Protein AF-A0A452YND1-F1 (afdb_monomer_lite)

Secondary structure (DSSP, 8-state):
--GGGTTS-TTTTTHHHHHHHHHHHHHHHHHHHHTTT-THHHHSSBTTB--TTS--TT-HHHHHHHHHHHHHHHHHHHHTT-

InterPro domains:
  IPR001708 Membrane insertase YidC/ALB3/OXA1/COX18 [PTHR12428] (11-76)

Foldseek 3Di:
DVQPCPVPDPDVVCVCVPVVVVVVVVVLVVLLVCCVVPVCQQQVDDPQCRHVNDDRPVCPVVVVVVVVVVVVVVVSVVVNVD

Radius of gyration: 17.38 Å; chains: 1; bounding box: 40×24×48 Å

Structure (mmCIF, N/CA/C/O backbone):
data_AF-A0A452YND1-F1
#
_entry.id   AF-A0A452YND1-F1
#
loop_
_atom_site.group_PDB
_atom_site.id
_atom_site.type_symbol
_atom_site.label_atom_id
_atom_site.label_alt_id
_atom_site.label_comp_id
_atom_site.label_asym_id
_atom_site.label_entity_id
_atom_site.label_seq_id
_atom_site.pdbx_PDB_ins_code
_atom_site.Cartn_x
_atom_site.Cartn_y
_atom_site.Cartn_z
_atom_site.occupancy
_atom_site.B_iso_or_equiv
_atom_site.auth_seq_id
_atom_site.auth_comp_id
_atom_site.auth_asym_id
_atom_site.auth_atom_id
_atom_site.pdbx_PDB_model_num
ATOM 1 N N . MET A 1 1 ? 8.187 5.901 -20.639 1.00 48.41 1 MET A N 1
ATOM 2 C CA . MET A 1 1 ? 9.328 6.770 -20.248 1.00 48.41 1 MET A CA 1
ATOM 3 C C . MET A 1 1 ? 10.311 6.114 -19.263 1.00 48.41 1 MET A C 1
ATOM 5 O O . MET A 1 1 ? 11.423 6.602 -19.159 1.00 48.41 1 MET A O 1
ATOM 9 N N . LEU A 1 2 ? 9.975 4.992 -18.601 1.00 46.78 2 LEU A N 1
ATOM 10 C CA . LEU A 1 2 ? 10.930 4.205 -17.791 1.00 46.78 2 LEU A CA 1
ATOM 11 C C . LEU A 1 2 ? 11.874 3.300 -18.620 1.00 46.78 2 LEU A C 1
ATOM 13 O O . LEU A 1 2 ? 12.906 2.879 -18.116 1.00 46.78 2 LEU A O 1
ATOM 17 N N . CYS A 1 3 ? 11.560 3.033 -19.894 1.00 45.91 3 CYS A N 1
ATOM 18 C CA . CYS A 1 3 ? 12.277 2.039 -20.706 1.00 45.91 3 CYS A CA 1
ATOM 19 C C . CYS A 1 3 ? 13.496 2.544 -21.505 1.00 45.91 3 CYS A C 1
ATOM 21 O O . CYS A 1 3 ? 14.312 1.731 -21.922 1.00 45.91 3 CYS A O 1
ATOM 23 N N . LEU A 1 4 ? 13.700 3.854 -21.701 1.00 47.25 4 LEU A N 1
ATOM 24 C CA . LEU A 1 4 ? 14.823 4.328 -22.538 1.00 47.25 4 LEU A CA 1
ATOM 25 C C . LEU A 1 4 ? 16.202 4.280 -21.840 1.00 47.25 4 LEU A C 1
ATOM 27 O O . LEU A 1 4 ? 17.211 4.625 -22.447 1.00 47.25 4 LEU A O 1
ATOM 31 N N . CYS A 1 5 ? 16.265 3.894 -20.561 1.00 46.69 5 CYS A N 1
ATOM 32 C CA . CYS A 1 5 ? 17.448 4.079 -19.714 1.00 46.69 5 CYS A CA 1
ATOM 33 C C . CYS A 1 5 ? 18.031 2.765 -19.162 1.00 46.69 5 CYS A C 1
ATOM 35 O O . CYS A 1 5 ? 18.650 2.757 -18.104 1.00 46.69 5 CYS A O 1
ATOM 37 N N . SER A 1 6 ? 17.868 1.632 -19.853 1.00 58.56 6 SER A N 1
ATOM 38 C CA . SER A 1 6 ? 18.445 0.363 -19.373 1.00 58.56 6 SER A CA 1
ATOM 39 C C . SER A 1 6 ? 19.972 0.272 -19.546 1.00 58.56 6 SER A C 1
ATOM 41 O O . SER A 1 6 ? 20.608 -0.544 -18.889 1.00 58.56 6 SER A O 1
ATOM 43 N N . HIS A 1 7 ? 20.598 1.104 -20.386 1.00 46.88 7 HIS A N 1
ATOM 44 C CA . HIS A 1 7 ? 22.036 0.984 -20.685 1.00 46.88 7 HIS A CA 1
ATOM 45 C C . HIS A 1 7 ? 22.946 1.859 -19.789 1.00 46.88 7 HIS A C 1
ATOM 47 O O . HIS A 1 7 ? 24.170 1.791 -19.883 1.00 46.88 7 HIS A O 1
ATOM 53 N N . ARG A 1 8 ? 22.384 2.712 -18.916 1.00 52.28 8 ARG A N 1
ATOM 54 C CA . ARG A 1 8 ? 23.136 3.731 -18.144 1.00 52.28 8 ARG A CA 1
ATOM 55 C C . ARG A 1 8 ? 22.601 3.962 -16.718 1.00 52.28 8 ARG A C 1
ATOM 57 O O . ARG A 1 8 ? 22.734 5.069 -16.211 1.00 52.28 8 ARG A O 1
ATOM 64 N N . LEU A 1 9 ? 21.971 2.986 -16.053 1.00 57.19 9 LEU A N 1
ATOM 65 C CA . LEU A 1 9 ? 21.281 3.285 -14.785 1.00 57.19 9 LEU A CA 1
ATOM 66 C C . LEU A 1 9 ? 21.254 2.137 -13.768 1.00 57.19 9 LEU A C 1
ATOM 68 O O . LEU A 1 9 ? 20.201 1.672 -13.337 1.00 57.19 9 LEU A O 1
ATOM 72 N N . GLY A 1 10 ? 22.445 1.723 -13.333 1.00 58.31 10 GLY A N 1
ATOM 73 C CA . GLY A 1 10 ? 22.592 0.788 -12.218 1.00 58.31 10 GLY A CA 1
ATOM 74 C C . GLY A 1 10 ? 22.082 1.358 -10.890 1.00 58.31 10 GLY A C 1
ATOM 75 O O . GLY A 1 10 ? 21.450 0.636 -10.144 1.00 58.31 10 GLY A O 1
ATOM 76 N N . LEU A 1 11 ? 22.280 2.652 -10.600 1.00 60.16 11 LEU A N 1
ATOM 77 C CA . LEU A 1 11 ? 21.969 3.224 -9.278 1.00 60.16 11 LEU A CA 1
ATOM 78 C C . LEU A 1 11 ? 20.508 3.685 -9.118 1.00 60.16 11 LEU A C 1
ATOM 80 O O . LEU A 1 11 ? 19.903 3.451 -8.075 1.00 60.16 11 LEU A O 1
ATOM 84 N N . ALA A 1 12 ? 19.916 4.325 -10.134 1.00 64.69 12 ALA A N 1
ATOM 85 C CA . ALA A 1 12 ? 18.576 4.904 -9.981 1.00 64.69 12 ALA A CA 1
ATOM 86 C C . ALA A 1 12 ? 17.448 3.857 -10.023 1.00 64.69 12 ALA A C 1
ATOM 88 O O . ALA A 1 12 ? 16.354 4.126 -9.535 1.00 64.69 12 ALA A O 1
ATOM 89 N N . SER A 1 13 ? 17.723 2.655 -10.540 1.00 69.56 13 SER A N 1
ATOM 90 C CA . SER A 1 13 ? 16.770 1.537 -10.554 1.00 69.56 13 SER A CA 1
ATOM 91 C C . SER A 1 13 ? 16.537 0.933 -9.161 1.00 69.56 13 SER A C 1
ATOM 93 O O . SER A 1 13 ? 15.451 0.427 -8.894 1.00 69.56 13 SER A O 1
ATOM 95 N N . TYR A 1 14 ? 17.509 1.026 -8.242 1.00 73.44 14 TYR A N 1
ATOM 96 C CA . TYR A 1 14 ? 17.359 0.527 -6.864 1.00 73.44 14 TYR A CA 1
ATOM 97 C C . TYR A 1 14 ? 16.662 1.516 -5.921 1.00 73.44 14 TYR A C 1
ATOM 99 O O . TYR A 1 14 ? 16.133 1.104 -4.891 1.00 73.44 14 TYR A O 1
ATOM 107 N N . LEU A 1 15 ? 16.621 2.809 -6.259 1.00 82.94 15 LEU A N 1
ATOM 108 C CA . LEU A 1 15 ? 15.960 3.826 -5.434 1.00 82.94 15 LEU A CA 1
ATOM 109 C C . LEU A 1 15 ? 14.474 3.531 -5.167 1.00 82.94 15 LEU A C 1
ATOM 111 O O . LEU A 1 15 ? 14.093 3.531 -3.996 1.00 82.94 15 LEU A O 1
ATOM 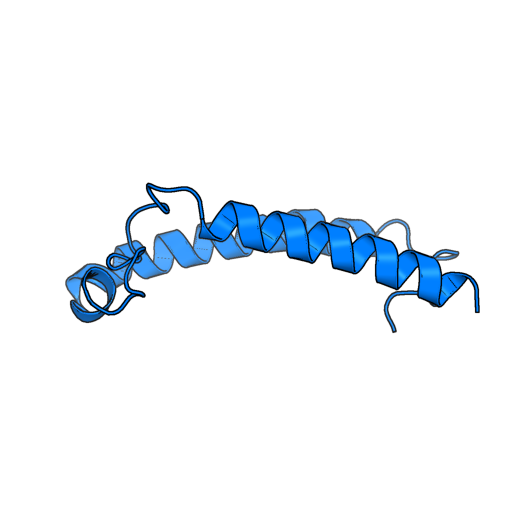115 N N . PRO A 1 16 ? 13.628 3.223 -6.169 1.00 82.75 16 PRO A N 1
ATOM 116 C CA . PRO A 1 16 ? 12.231 2.880 -5.903 1.00 82.75 16 PRO A CA 1
ATOM 117 C C . PRO A 1 16 ? 12.085 1.602 -5.062 1.00 82.75 16 PRO A C 1
ATOM 119 O O . PRO A 1 16 ? 11.174 1.521 -4.245 1.00 82.75 16 PRO A O 1
ATOM 122 N N . LEU A 1 17 ? 13.016 0.646 -5.169 1.00 83.88 17 LEU A N 1
ATOM 123 C CA . LEU A 1 17 ? 12.979 -0.596 -4.386 1.00 83.88 17 LEU A CA 1
ATOM 124 C C . LEU A 1 17 ? 13.073 -0.343 -2.871 1.00 83.88 17 LEU A C 1
ATOM 126 O O . LEU A 1 17 ? 12.482 -1.078 -2.088 1.00 83.88 17 LEU A O 1
ATOM 130 N N . ILE A 1 18 ? 13.808 0.694 -2.460 1.00 87.38 18 ILE A N 1
ATOM 131 C CA . ILE A 1 18 ? 14.021 1.041 -1.046 1.00 87.38 18 ILE A CA 1
ATOM 132 C C . ILE A 1 18 ? 13.032 2.119 -0.591 1.00 87.38 18 ILE A C 1
ATOM 134 O O . ILE A 1 18 ? 12.491 2.048 0.512 1.00 87.38 18 ILE A O 1
ATOM 138 N N . VAL A 1 19 ? 12.767 3.116 -1.439 1.00 91.31 19 VAL A N 1
ATOM 139 C CA . VAL A 1 19 ? 11.905 4.254 -1.091 1.00 91.31 19 VAL A CA 1
ATOM 140 C C . VAL A 1 19 ? 10.448 3.821 -0.955 1.00 91.31 19 VAL A C 1
ATOM 142 O O . VAL A 1 19 ? 9.798 4.197 0.015 1.00 91.31 19 VAL A O 1
ATOM 145 N N . THR A 1 20 ? 9.930 3.000 -1.870 1.00 86.56 20 THR A N 1
ATOM 146 C CA . THR A 1 20 ? 8.522 2.579 -1.847 1.00 86.56 20 THR A CA 1
ATOM 147 C C . THR A 1 20 ? 8.126 1.850 -0.554 1.00 86.56 20 THR A C 1
ATOM 149 O O . THR A 1 20 ? 7.181 2.307 0.094 1.00 86.56 20 THR A O 1
ATOM 152 N N . PRO A 1 21 ? 8.821 0.792 -0.085 1.00 87.38 21 PRO A N 1
ATOM 153 C CA . PRO A 1 21 ? 8.454 0.152 1.179 1.00 87.38 21 PRO A CA 1
ATOM 154 C C . PRO A 1 21 ? 8.609 1.098 2.376 1.00 87.38 21 PRO A C 1
ATOM 156 O O . PRO A 1 21 ? 7.754 1.102 3.259 1.00 87.38 21 PRO A O 1
ATOM 159 N N . TYR A 1 22 ? 9.635 1.958 2.382 1.00 91.62 22 TYR A N 1
ATOM 160 C CA . TYR A 1 22 ? 9.812 2.959 3.435 1.00 91.62 22 TYR A CA 1
ATOM 161 C C . TYR A 1 22 ? 8.624 3.931 3.505 1.00 91.62 22 TYR A C 1
ATOM 163 O O . TYR A 1 22 ? 8.104 4.186 4.588 1.00 91.62 22 TYR A O 1
ATOM 171 N N . THR A 1 23 ? 8.133 4.412 2.357 1.00 90.75 23 THR A N 1
ATOM 172 C CA . THR A 1 23 ? 6.959 5.302 2.298 1.00 90.75 23 THR A CA 1
ATOM 173 C C . THR A 1 23 ? 5.657 4.640 2.752 1.00 90.75 23 THR A C 1
ATOM 175 O O . THR A 1 23 ? 4.807 5.311 3.329 1.00 90.75 23 THR A O 1
ATOM 178 N N . LEU A 1 24 ? 5.494 3.329 2.544 1.00 89.25 24 LEU A N 1
ATOM 179 C CA . LEU A 1 24 ? 4.316 2.598 3.023 1.00 89.25 24 LEU A CA 1
ATOM 180 C C . LEU A 1 24 ? 4.327 2.452 4.549 1.00 89.25 24 LEU A C 1
ATOM 182 O O . LEU A 1 24 ? 3.300 2.643 5.199 1.00 89.25 24 LEU A O 1
ATOM 186 N N . ILE A 1 25 ? 5.496 2.159 5.124 1.00 90.19 25 ILE A N 1
ATOM 187 C CA . ILE A 1 25 ? 5.662 2.020 6.576 1.00 90.19 25 ILE A CA 1
ATOM 188 C C . ILE A 1 25 ? 5.431 3.366 7.270 1.00 90.19 25 ILE A C 1
ATOM 190 O O . ILE A 1 25 ? 4.706 3.429 8.264 1.00 90.19 25 ILE A O 1
ATOM 194 N N . THR A 1 26 ? 5.999 4.456 6.746 1.00 92.19 26 THR A N 1
ATOM 195 C CA . THR A 1 26 ? 5.806 5.791 7.335 1.00 92.19 26 THR A CA 1
ATOM 196 C C . THR A 1 26 ? 4.363 6.268 7.220 1.00 92.19 26 THR A C 1
ATOM 198 O O . THR A 1 26 ? 3.849 6.847 8.176 1.00 92.19 26 THR A O 1
ATOM 201 N N . LEU A 1 27 ? 3.681 5.977 6.109 1.00 89.44 27 LEU A N 1
ATOM 202 C CA . LEU A 1 27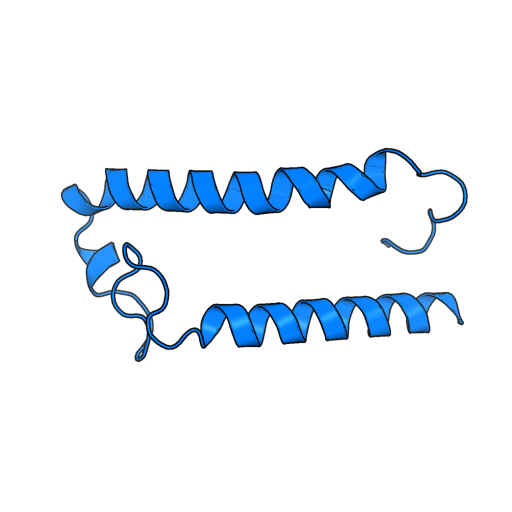 ? 2.254 6.256 5.955 1.00 89.44 27 LEU A CA 1
ATOM 203 C C . LEU A 1 27 ? 1.415 5.500 6.992 1.00 89.44 27 LEU A C 1
AT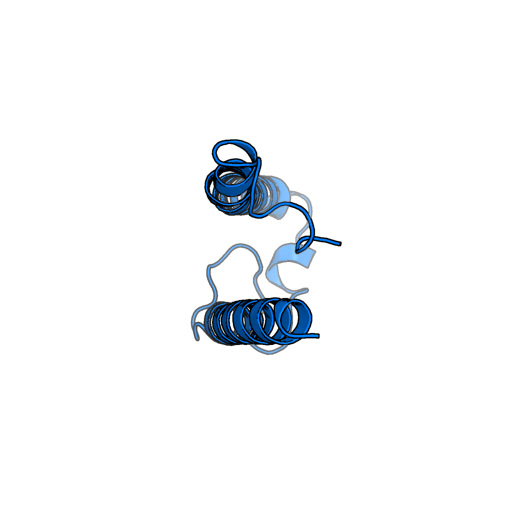OM 205 O O . LEU A 1 27 ? 0.558 6.106 7.629 1.00 89.44 27 LEU A O 1
ATOM 209 N N . HIS A 1 28 ? 1.678 4.207 7.197 1.00 87.81 28 HIS A N 1
ATOM 210 C CA . HIS A 1 28 ? 0.960 3.411 8.193 1.00 87.81 28 HIS A CA 1
ATOM 211 C C . HIS A 1 28 ? 1.135 3.982 9.607 1.00 87.81 28 HIS A C 1
ATOM 213 O O . HIS A 1 28 ? 0.158 4.177 10.323 1.00 87.81 28 HIS A O 1
ATOM 219 N N . ILE A 1 29 ? 2.367 4.337 9.984 1.00 90.25 29 ILE A N 1
ATOM 220 C CA . ILE A 1 29 ? 2.652 4.964 11.282 1.00 90.25 29 ILE A CA 1
ATOM 221 C C . ILE A 1 29 ? 1.937 6.317 11.410 1.00 90.25 29 ILE A C 1
ATOM 223 O O . ILE A 1 29 ? 1.355 6.612 12.452 1.00 90.25 29 ILE A O 1
ATOM 227 N N . ALA A 1 30 ? 1.941 7.138 10.357 1.00 91.38 30 ALA A N 1
ATOM 228 C CA . ALA A 1 30 ? 1.255 8.427 10.361 1.00 91.38 30 ALA A CA 1
ATOM 229 C C . ALA A 1 30 ? -0.264 8.274 10.544 1.00 91.38 30 ALA A C 1
ATOM 231 O O . ALA A 1 30 ? -0.861 9.003 11.333 1.00 91.38 30 ALA A O 1
ATOM 232 N N . VAL A 1 31 ? -0.885 7.305 9.867 1.00 89.12 31 VAL A N 1
ATOM 233 C CA . VAL A 1 31 ? -2.318 6.998 10.004 1.00 89.12 31 VAL A CA 1
ATOM 234 C C . VAL A 1 31 ? -2.641 6.514 11.417 1.00 89.12 31 VAL A C 1
ATOM 236 O O . VAL A 1 31 ? -3.586 7.012 12.026 1.00 89.12 31 VAL A O 1
ATOM 239 N N . SER A 1 32 ? -1.820 5.623 11.976 1.00 87.56 32 SER A N 1
ATOM 240 C CA . SER A 1 32 ? -1.979 5.132 13.350 1.00 87.56 32 SER A CA 1
ATOM 241 C C . SER A 1 32 ? -1.849 6.241 14.395 1.00 87.56 32 SER A C 1
ATOM 243 O O . SER A 1 32 ? -2.542 6.201 15.401 1.00 87.56 32 SER A O 1
ATOM 245 N N . ASN A 1 33 ? -1.035 7.270 14.142 1.00 89.81 33 ASN A N 1
ATOM 246 C CA . ASN A 1 33 ? -0.939 8.442 15.019 1.00 89.81 33 ASN A CA 1
ATOM 247 C C . ASN A 1 33 ? -2.108 9.430 14.849 1.00 89.81 33 ASN A C 1
ATOM 249 O O . ASN A 1 33 ? -2.385 10.220 15.749 1.00 89.81 33 ASN A O 1
ATOM 253 N N . MET A 1 34 ? -2.785 9.432 13.696 1.00 89.31 34 MET A N 1
ATOM 254 C CA . MET A 1 34 ? -3.903 10.345 13.420 1.00 89.31 34 MET A CA 1
ATOM 255 C C . MET A 1 34 ? -5.281 9.747 13.714 1.00 89.31 34 MET A C 1
ATOM 257 O O . MET A 1 34 ? -6.256 10.498 13.773 1.00 89.31 34 MET A O 1
ATOM 261 N N . VAL A 1 35 ? -5.380 8.435 13.942 1.00 88.44 35 VAL A N 1
ATOM 262 C CA . VAL A 1 35 ? -6.660 7.757 14.202 1.00 88.44 35 VAL A CA 1
ATOM 263 C C . VAL A 1 35 ? -7.405 8.326 15.413 1.00 88.44 35 VAL A C 1
ATOM 265 O O . VAL A 1 35 ? -8.631 8.406 15.386 1.00 88.44 35 VAL A O 1
ATOM 268 N N . ASP A 1 36 ? -6.680 8.794 16.432 1.00 82.56 36 ASP A N 1
ATOM 269 C CA . ASP A 1 36 ? -7.269 9.377 17.643 1.00 82.56 36 ASP A CA 1
ATOM 270 C C . ASP A 1 36 ? -7.971 10.716 17.376 1.00 82.56 36 ASP A C 1
ATOM 272 O O . ASP A 1 36 ? -8.922 11.076 18.067 1.00 82.56 36 ASP A O 1
ATOM 276 N N . ASN A 1 37 ? -7.528 11.449 16.350 1.00 85.06 37 ASN A N 1
ATOM 277 C CA . ASN A 1 37 ? -8.083 12.752 15.977 1.00 85.06 37 ASN A CA 1
ATOM 278 C C . ASN A 1 37 ? -9.084 12.655 14.815 1.00 85.06 37 ASN A C 1
ATOM 280 O O . ASN A 1 37 ? -9.894 13.560 14.620 1.00 85.06 37 ASN A O 1
ATOM 284 N N . VAL A 1 38 ? -9.038 11.571 14.034 1.00 86.62 38 VAL A N 1
ATOM 285 C CA . VAL A 1 38 ? -9.841 11.392 12.819 1.00 86.62 38 VAL A CA 1
ATOM 286 C C . VAL A 1 38 ? -10.514 10.010 12.838 1.00 86.62 38 VAL A C 1
ATOM 288 O O . VAL A 1 38 ? -10.018 9.061 12.222 1.00 86.62 38 VA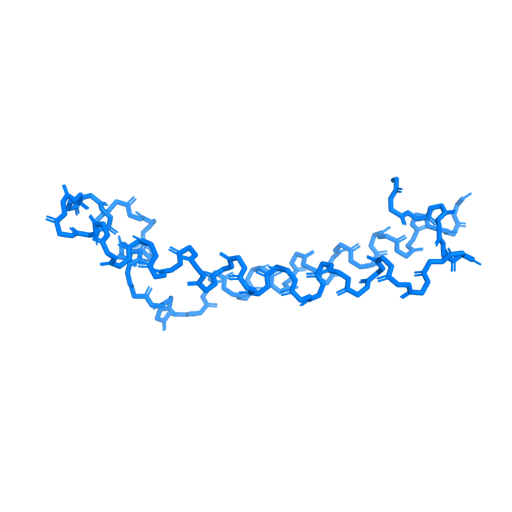L A O 1
ATOM 291 N N . PRO A 1 39 ? -11.683 9.871 13.498 1.00 78.56 39 PRO A N 1
ATOM 292 C CA . PRO A 1 39 ? -12.357 8.579 13.656 1.00 78.56 39 PRO A CA 1
ATOM 293 C C . PRO A 1 39 ? -12.864 7.996 12.329 1.00 78.56 39 PRO A C 1
ATOM 295 O O . PRO A 1 39 ? -13.126 6.796 12.240 1.00 78.56 39 PRO A O 1
ATOM 298 N N . SER A 1 40 ? -12.955 8.807 11.268 1.00 83.00 40 SER A N 1
ATOM 299 C CA . SER A 1 40 ? -13.307 8.329 9.927 1.00 83.00 40 SER A CA 1
ATOM 300 C C . SER A 1 40 ? -12.262 7.379 9.335 1.00 83.00 40 SER A C 1
ATOM 302 O O . SER A 1 40 ? -12.586 6.654 8.404 1.00 83.00 40 SER A O 1
ATOM 304 N N . LEU A 1 41 ? -11.040 7.320 9.875 1.00 82.69 41 LEU A N 1
ATOM 305 C CA . LEU A 1 41 ? -10.014 6.371 9.425 1.00 82.69 41 LEU A CA 1
ATOM 306 C C . LEU A 1 41 ? -10.309 4.918 9.838 1.00 82.69 41 LEU A C 1
ATOM 308 O O . LEU A 1 41 ? -9.832 3.998 9.181 1.00 82.69 41 LEU A O 1
ATOM 312 N N . LYS A 1 42 ? -11.127 4.698 10.877 1.00 80.81 42 LYS A N 1
ATOM 313 C CA . LYS A 1 42 ? -11.527 3.350 11.329 1.00 80.81 42 LYS A CA 1
ATOM 314 C C . LYS A 1 42 ? -12.740 2.771 10.606 1.00 80.81 42 LYS A C 1
ATOM 316 O O . LYS A 1 42 ? -12.932 1.561 10.620 1.00 80.81 42 LYS A O 1
ATOM 321 N N . GLY A 1 43 ? -13.599 3.630 10.062 1.00 79.62 43 GLY A N 1
ATOM 322 C CA . GLY A 1 43 ? -14.868 3.215 9.453 1.00 79.62 43 GLY A CA 1
ATOM 323 C C . GLY A 1 43 ? -15.075 3.688 8.017 1.00 79.62 43 GLY A C 1
ATOM 324 O O . GLY A 1 43 ? -16.088 3.351 7.417 1.00 79.62 43 GLY A O 1
ATOM 325 N N . GLY A 1 44 ? -14.160 4.495 7.478 1.00 81.00 44 GLY A N 1
ATOM 326 C CA . GLY A 1 44 ? -14.287 5.126 6.164 1.00 81.00 44 GLY A CA 1
ATOM 327 C C . GLY A 1 44 ? -13.623 4.368 5.016 1.00 81.00 44 GLY A C 1
ATOM 328 O O . GLY A 1 44 ? -13.558 4.907 3.913 1.00 81.00 44 GLY A O 1
ATOM 329 N N . GLY A 1 45 ? -13.090 3.168 5.255 1.00 82.06 45 GLY A N 1
ATOM 330 C CA . GLY A 1 45 ? -12.493 2.343 4.207 1.00 82.06 45 GLY A CA 1
ATOM 331 C C . GLY A 1 45 ? -13.519 1.631 3.316 1.00 82.06 45 GLY A C 1
ATOM 332 O O . GLY A 1 45 ? -14.719 1.907 3.373 1.00 82.06 45 GLY A O 1
ATOM 333 N N . ALA A 1 46 ? -13.060 0.728 2.444 1.00 82.25 46 ALA A N 1
ATOM 334 C CA . ALA A 1 46 ? -13.971 0.003 1.556 1.00 82.25 46 ALA A CA 1
ATOM 335 C C . ALA A 1 46 ? -14.693 -1.142 2.278 1.00 82.25 46 ALA A C 1
ATOM 337 O O . ALA A 1 46 ? -14.349 -1.528 3.391 1.00 82.25 46 ALA A O 1
ATOM 338 N N . PHE A 1 47 ? -15.669 -1.739 1.591 1.00 79.31 47 PHE A N 1
ATOM 339 C CA . PHE A 1 47 ? -16.551 -2.782 2.124 1.00 79.31 47 PHE A CA 1
ATOM 340 C C . PHE A 1 47 ? -15.826 -3.962 2.808 1.00 79.31 47 PHE A C 1
ATOM 342 O O . PHE A 1 47 ? -16.359 -4.532 3.754 1.00 79.31 47 PHE A O 1
ATOM 349 N N . TRP A 1 48 ? -14.616 -4.318 2.363 1.00 77.12 48 TRP A N 1
ATOM 350 C CA . TRP A 1 48 ? -13.804 -5.412 2.921 1.00 77.12 48 TRP A CA 1
ATOM 351 C C . TRP A 1 48 ? -12.539 -4.948 3.669 1.00 77.12 48 TRP A C 1
ATOM 353 O O . TRP A 1 48 ? -11.834 -5.783 4.229 1.00 77.12 48 TRP A O 1
ATOM 363 N N . PHE A 1 49 ? -12.252 -3.640 3.695 1.00 79.44 49 PHE A N 1
ATOM 364 C CA . PHE A 1 49 ? -11.189 -3.029 4.504 1.00 79.44 49 PHE A CA 1
ATOM 365 C C . PHE A 1 49 ? -11.738 -1.737 5.125 1.00 79.44 49 PHE A C 1
ATOM 367 O O . PHE A 1 49 ? -11.520 -0.636 4.642 1.00 79.44 49 PHE A O 1
ATOM 374 N N . THR A 1 50 ? -12.563 -1.847 6.160 1.00 79.12 50 THR A N 1
ATOM 375 C CA . THR A 1 50 ? -13.217 -0.660 6.741 1.00 79.12 50 THR A CA 1
ATOM 376 C C . THR A 1 50 ? -12.282 0.145 7.634 1.00 79.12 50 THR A C 1
ATOM 378 O O . THR A 1 50 ? -12.399 1.370 7.697 1.00 79.12 50 THR A O 1
ATOM 381 N N . ASP A 1 51 ? -11.348 -0.545 8.289 1.00 81.69 51 ASP A N 1
ATOM 382 C CA . ASP A 1 51 ? -10.370 0.037 9.196 1.00 81.69 51 ASP A CA 1
ATOM 383 C C . ASP A 1 51 ? -9.011 0.151 8.500 1.00 81.69 51 ASP A C 1
ATOM 385 O O . ASP A 1 51 ? -8.391 -0.851 8.152 1.00 81.69 51 ASP A O 1
ATOM 389 N N . LEU A 1 52 ? -8.555 1.388 8.281 1.00 81.81 52 LEU A N 1
ATOM 390 C CA . LEU A 1 52 ? -7.267 1.672 7.644 1.00 81.81 52 LEU A CA 1
ATOM 391 C C . LEU A 1 52 ? -6.080 1.524 8.610 1.00 81.81 52 LEU A C 1
ATOM 393 O O . LEU A 1 52 ? -4.929 1.592 8.177 1.00 81.81 52 LEU A O 1
ATOM 397 N N . THR A 1 53 ? -6.333 1.351 9.911 1.00 81.19 53 THR A N 1
ATOM 398 C CA . THR A 1 53 ? -5.276 1.183 10.923 1.00 81.19 53 THR A CA 1
ATOM 399 C C . THR A 1 53 ? -4.831 -0.259 11.097 1.00 81.19 53 THR A C 1
ATOM 401 O O . THR A 1 53 ? -3.757 -0.512 11.641 1.00 81.19 53 THR A O 1
ATOM 404 N N . THR A 1 54 ? -5.620 -1.210 10.605 1.00 80.31 54 THR A N 1
ATOM 405 C CA . THR A 1 54 ? -5.292 -2.630 10.643 1.00 80.31 54 THR A CA 1
ATOM 406 C C . THR A 1 54 ? -4.853 -3.120 9.262 1.00 80.31 54 THR A C 1
ATOM 408 O O . THR A 1 54 ? -5.346 -2.641 8.239 1.00 80.31 54 THR A O 1
ATOM 411 N N . PRO A 1 55 ? -3.880 -4.046 9.191 1.00 74.69 55 PRO A N 1
ATOM 412 C CA . PRO A 1 55 ? -3.524 -4.673 7.924 1.00 74.69 55 PRO A CA 1
ATOM 413 C C . PRO A 1 55 ? -4.728 -5.443 7.355 1.00 74.69 55 PRO A C 1
ATOM 415 O O . PRO A 1 55 ? -5.505 -6.018 8.116 1.00 74.69 55 PRO A O 1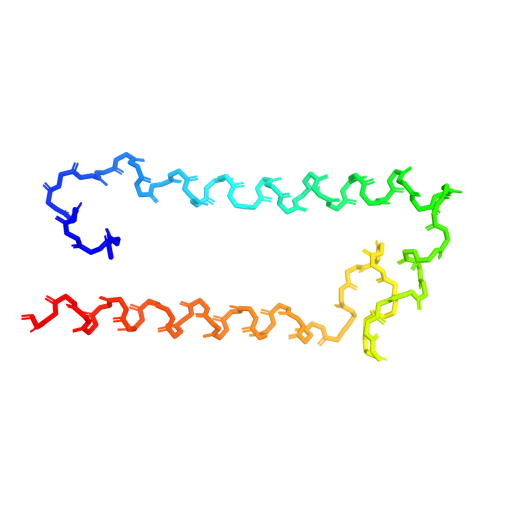
ATOM 418 N N . ASP A 1 56 ? -4.866 -5.459 6.022 1.00 82.12 56 ASP A N 1
ATOM 419 C CA . ASP A 1 56 ? -5.955 -6.148 5.311 1.00 82.12 56 ASP A CA 1
ATOM 420 C C . ASP A 1 56 ? -6.050 -7.614 5.771 1.00 82.12 56 ASP A C 1
ATOM 422 O O . ASP A 1 56 ? -5.166 -8.424 5.491 1.00 82.12 56 ASP A O 1
ATOM 426 N N . ALA A 1 57 ? -7.123 -7.950 6.492 1.00 82.06 57 ALA A N 1
ATOM 427 C CA . ALA A 1 57 ? -7.312 -9.268 7.095 1.00 82.06 57 ALA A CA 1
ATOM 428 C C . ALA A 1 57 ? -7.550 -10.385 6.064 1.00 82.06 57 ALA A C 1
ATOM 430 O O . ALA A 1 57 ? -7.325 -11.558 6.360 1.00 82.06 57 ALA A O 1
ATOM 431 N N . LEU A 1 58 ? -8.018 -10.032 4.864 1.00 85.25 58 LEU A N 1
ATOM 432 C CA . LEU A 1 58 ? -8.309 -10.965 3.774 1.00 85.25 58 LEU A CA 1
ATOM 433 C C . LEU A 1 58 ? -7.192 -10.983 2.717 1.00 85.25 58 LEU A C 1
ATOM 435 O O . LEU A 1 58 ? -7.276 -11.735 1.746 1.00 85.25 58 LEU A O 1
ATOM 439 N N . CYS A 1 59 ? -6.153 -10.162 2.895 1.00 85.00 59 CYS A N 1
ATO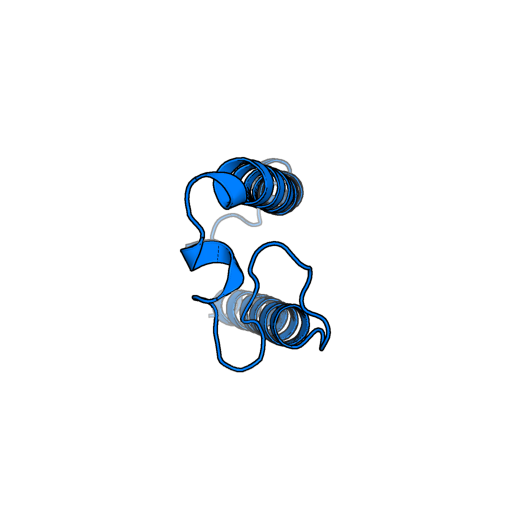M 440 C CA . CYS A 1 59 ? -5.051 -9.935 1.965 1.00 85.00 59 CYS A CA 1
ATOM 441 C C . CYS A 1 59 ? -5.490 -9.606 0.524 1.00 85.00 59 CYS A C 1
ATOM 443 O O . CYS A 1 59 ? -4.716 -9.801 -0.418 1.00 85.00 59 CYS A O 1
ATOM 445 N N . ILE A 1 60 ? -6.694 -9.063 0.325 1.00 88.25 60 ILE A N 1
ATOM 446 C CA . ILE A 1 60 ? -7.232 -8.777 -1.016 1.00 88.25 60 ILE A CA 1
ATOM 447 C C . ILE A 1 60 ? -6.446 -7.632 -1.662 1.00 88.25 60 ILE A C 1
ATOM 449 O O . ILE A 1 60 ? -6.027 -7.732 -2.818 1.00 88.25 60 ILE A O 1
ATOM 453 N N . PHE A 1 61 ? -6.192 -6.557 -0.915 1.00 85.75 61 PHE A N 1
ATOM 454 C CA . PHE A 1 61 ? -5.452 -5.399 -1.414 1.00 85.75 61 PHE A CA 1
ATOM 455 C C . PHE A 1 61 ? -3.987 -5.720 -1.801 1.00 85.75 61 PHE A C 1
ATOM 457 O O . PHE A 1 61 ? -3.574 -5.358 -2.912 1.00 85.75 61 PHE A O 1
ATOM 464 N N . PRO A 1 62 ? -3.203 -6.457 -0.983 1.00 86.56 62 PRO A N 1
ATOM 465 C CA . PRO A 1 62 ? -1.882 -6.949 -1.384 1.00 86.56 62 PRO A CA 1
ATOM 466 C C . PRO A 1 62 ? -1.890 -7.844 -2.632 1.00 86.56 62 PRO A C 1
ATOM 468 O O . PRO A 1 62 ? -1.014 -7.705 -3.487 1.00 86.56 62 PRO A O 1
ATOM 471 N N . MET A 1 63 ? -2.882 -8.732 -2.775 1.00 91.44 63 MET A N 1
ATOM 472 C CA . MET A 1 63 ? -2.994 -9.636 -3.930 1.00 91.44 63 MET A CA 1
ATOM 473 C C . MET A 1 63 ? -3.221 -8.871 -5.235 1.00 91.44 63 MET A C 1
ATOM 475 O O . MET A 1 63 ? -2.533 -9.109 -6.229 1.00 91.44 63 MET A O 1
ATOM 479 N N . ILE A 1 64 ? -4.142 -7.905 -5.218 1.00 90.75 64 ILE A N 1
ATOM 480 C CA . ILE A 1 64 ? -4.418 -7.039 -6.368 1.00 90.75 64 ILE A CA 1
ATOM 481 C C . ILE A 1 64 ? -3.170 -6.220 -6.726 1.00 90.75 64 ILE A C 1
ATOM 483 O O . ILE A 1 64 ? -2.778 -6.163 -7.890 1.00 90.75 64 ILE A O 1
ATOM 487 N N . THR A 1 65 ? -2.498 -5.639 -5.729 1.00 89.25 65 THR A N 1
ATOM 488 C CA . THR A 1 65 ? -1.269 -4.854 -5.932 1.00 89.25 65 THR A CA 1
ATOM 489 C C . THR A 1 65 ? -0.156 -5.685 -6.579 1.00 89.25 65 THR A C 1
ATOM 491 O O . THR A 1 65 ? 0.480 -5.223 -7.524 1.00 89.25 65 THR A O 1
ATOM 494 N N . SER A 1 66 ? 0.047 -6.928 -6.130 1.00 90.50 66 SER A N 1
ATOM 495 C CA . SER A 1 66 ? 1.022 -7.854 -6.725 1.00 90.50 66 SER A CA 1
ATOM 496 C C . SER A 1 66 ? 0.720 -8.139 -8.200 1.00 90.50 66 SER A C 1
ATOM 498 O O . SER A 1 66 ? 1.606 -8.041 -9.051 1.00 90.50 66 SER A O 1
ATOM 500 N N . LEU A 1 67 ? -0.553 -8.394 -8.529 1.00 93.50 67 LEU A N 1
ATOM 501 C CA . LEU A 1 67 ? -0.995 -8.615 -9.907 1.00 93.50 67 LEU A CA 1
ATOM 502 C C . LEU A 1 67 ? -0.716 -7.395 -10.802 1.00 93.50 67 LEU A C 1
ATOM 504 O O . LEU A 1 67 ? -0.236 -7.554 -11.924 1.00 93.50 67 LEU A O 1
ATOM 508 N N . PHE A 1 68 ? -0.965 -6.179 -10.308 1.00 90.56 68 PHE A N 1
ATOM 509 C CA . PHE A 1 68 ? -0.670 -4.945 -11.044 1.00 90.56 68 PHE A CA 1
ATOM 510 C C . PHE A 1 68 ? 0.828 -4.728 -11.269 1.00 90.56 68 PHE A C 1
ATOM 512 O O . PHE A 1 68 ? 1.223 -4.292 -12.352 1.00 90.56 68 PHE A O 1
ATOM 519 N N . ILE A 1 69 ? 1.667 -5.046 -10.281 1.00 88.56 69 ILE A N 1
ATOM 520 C CA . ILE A 1 69 ? 3.126 -4.960 -10.423 1.00 88.56 69 ILE A CA 1
ATOM 521 C C . ILE A 1 69 ? 3.606 -5.944 -11.496 1.00 88.56 69 ILE A C 1
ATOM 523 O O . ILE A 1 69 ? 4.374 -5.550 -12.372 1.00 88.56 69 ILE A O 1
ATOM 527 N N . MET A 1 70 ? 3.095 -7.178 -11.480 1.00 89.62 70 MET A N 1
ATOM 528 C CA . MET A 1 70 ? 3.419 -8.203 -12.478 1.00 89.62 70 MET A CA 1
ATOM 529 C C . MET A 1 70 ? 2.983 -7.789 -13.892 1.00 89.62 70 MET A C 1
ATOM 531 O O . MET A 1 70 ? 3.762 -7.865 -14.838 1.00 89.62 70 MET A O 1
ATOM 535 N N . LEU A 1 71 ? 1.761 -7.277 -14.052 1.00 91.62 71 LEU A N 1
ATOM 536 C CA . LEU A 1 71 ? 1.293 -6.736 -15.334 1.00 91.62 71 LEU A CA 1
ATOM 537 C C . LEU A 1 71 ? 2.170 -5.577 -15.816 1.00 91.62 71 LEU A C 1
ATOM 539 O O . LEU A 1 71 ? 2.518 -5.503 -16.992 1.00 91.62 71 LEU A O 1
ATOM 543 N N . THR A 1 72 ? 2.563 -4.686 -14.906 1.00 86.88 72 THR A N 1
ATOM 544 C CA . THR A 1 72 ? 3.411 -3.538 -15.239 1.00 86.88 72 THR A CA 1
ATOM 545 C C . THR A 1 72 ? 4.792 -3.981 -15.720 1.00 86.88 72 THR A C 1
ATOM 547 O O . THR A 1 72 ? 5.303 -3.394 -16.674 1.00 86.88 72 THR A O 1
ATOM 550 N N . SER A 1 73 ? 5.393 -5.018 -15.123 1.00 84.75 73 SER A N 1
ATOM 551 C CA . SER A 1 73 ? 6.685 -5.541 -15.588 1.00 84.75 73 SER A CA 1
ATOM 552 C C . SER A 1 73 ? 6.601 -6.155 -16.984 1.00 84.75 73 SER A C 1
ATOM 554 O O . SER A 1 73 ? 7.482 -5.899 -17.804 1.00 84.75 73 SER A O 1
ATOM 556 N N . GLU A 1 74 ? 5.527 -6.886 -17.290 1.00 87.12 74 GLU A N 1
ATOM 557 C CA . GLU A 1 74 ? 5.323 -7.495 -18.612 1.00 87.12 74 GLU A CA 1
ATOM 558 C C . GLU A 1 74 ? 5.064 -6.439 -19.695 1.00 87.12 74 GLU A C 1
ATOM 560 O O . GLU A 1 74 ? 5.692 -6.459 -20.752 1.00 87.12 74 GLU A O 1
ATOM 565 N N . VAL A 1 75 ? 4.203 -5.453 -19.420 1.00 86.81 75 VAL A N 1
ATOM 566 C CA . VAL A 1 75 ? 3.912 -4.354 -20.361 1.00 86.81 75 VAL A CA 1
ATOM 567 C C . VAL A 1 75 ? 5.152 -3.494 -20.606 1.00 86.81 75 VAL A C 1
ATOM 569 O O . VAL A 1 75 ? 5.416 -3.093 -21.738 1.00 86.81 75 VAL A O 1
ATOM 572 N N . CYS A 1 76 ? 5.941 -3.231 -19.563 1.00 74.44 76 CYS A N 1
ATOM 573 C CA . CYS A 1 76 ? 7.216 -2.528 -19.684 1.00 74.44 76 CYS A CA 1
ATOM 574 C C . CYS A 1 76 ? 8.197 -3.309 -20.577 1.00 74.44 76 CYS A C 1
ATOM 576 O O . CYS A 1 76 ? 8.821 -2.721 -21.457 1.00 74.44 76 CYS A O 1
ATOM 578 N N . SER A 1 77 ? 8.274 -4.633 -20.405 1.00 74.38 77 SER A N 1
ATOM 579 C CA . SER A 1 77 ? 9.112 -5.521 -21.221 1.00 74.38 77 SER A CA 1
ATOM 580 C C . SER A 1 77 ? 8.671 -5.558 -22.691 1.00 74.38 77 SER A C 1
ATOM 582 O O . SER A 1 77 ? 9.497 -5.403 -23.589 1.00 74.38 77 SER A O 1
ATOM 584 N N . GLN A 1 78 ? 7.365 -5.670 -22.962 1.00 74.50 78 GLN A N 1
ATOM 585 C CA . GLN A 1 78 ? 6.836 -5.659 -24.332 1.00 74.50 78 GLN A CA 1
ATOM 586 C C . GLN A 1 78 ? 7.008 -4.308 -25.034 1.00 74.50 78 GLN A C 1
ATOM 588 O O . GLN A 1 78 ? 7.315 -4.275 -26.222 1.00 74.50 78 GLN A O 1
ATOM 593 N N . PHE A 1 79 ? 6.867 -3.192 -24.315 1.00 66.25 79 PHE A N 1
ATOM 594 C CA . PHE A 1 79 ? 7.107 -1.856 -24.866 1.00 66.25 79 PHE A CA 1
ATOM 595 C C . PHE A 1 79 ? 8.576 -1.632 -25.275 1.00 66.25 79 PHE A C 1
ATOM 597 O O . PHE A 1 79 ? 8.843 -0.791 -26.121 1.00 66.25 79 PHE A O 1
ATOM 604 N N . LEU A 1 80 ? 9.530 -2.374 -24.701 1.00 54.47 80 LEU A N 1
ATOM 605 C CA . LEU A 1 80 ? 10.954 -2.310 -25.062 1.00 54.47 80 LEU A CA 1
ATOM 606 C C . LEU A 1 80 ? 11.288 -3.085 -26.358 1.00 54.47 80 LEU A C 1
ATOM 608 O O . LEU A 1 80 ? 12.382 -2.939 -26.897 1.00 54.47 80 LEU A O 1
ATOM 612 N N . GLN A 1 81 ? 10.384 -3.945 -26.838 1.00 55.75 81 GLN A N 1
ATOM 613 C CA . GLN A 1 81 ? 10.569 -4.766 -28.046 1.00 55.75 81 GLN A CA 1
ATOM 614 C C . GLN A 1 81 ? 10.034 -4.101 -29.332 1.00 55.75 81 GLN A C 1
ATOM 616 O O . GLN A 1 81 ? 10.185 -4.680 -30.408 1.00 55.75 81 GLN A O 1
ATOM 621 N N . ILE A 1 82 ? 9.418 -2.918 -29.227 1.00 53.66 82 ILE A N 1
ATOM 622 C CA . ILE A 1 82 ? 8.901 -2.089 -30.334 1.00 53.66 82 ILE A CA 1
ATOM 623 C C . ILE A 1 82 ? 9.778 -0.843 -30.462 1.00 53.66 82 ILE A C 1
ATOM 625 O O . ILE A 1 82 ? 10.073 -0.456 -31.614 1.00 53.66 82 ILE A O 1
#

Organism: Aegilops tauschii subsp. strangulata (NCBI:txid200361)

Sequence (82 aa):
MLCLCSHRLGLASYLPLIVTPYTLITLHIAVSNMVDNVPSLKGGGAFWFTDLTTPDALCIFPMITSLFIMLTSEVCSQFLQI

pLDDT: mean 78.83, std 13.47, range [45.91, 93.5]